Protein AF-A0A3B8L090-F1 (afdb_monomer)

Sequence (176 aa):
MSMKEEKRWDLAVVGGDGPGNDLAHEAAARGARVVLVMPGVGNGDPVGNEQVRVLTGMPRLVGAGELEIVSASESYAVSAETVVIGTGSRPWVPSSFSVDHDRVLDADSFERAAGTNRVAVVGAGRDGLRAATLLATTGVEVTLFDRRHRLLEECDSEM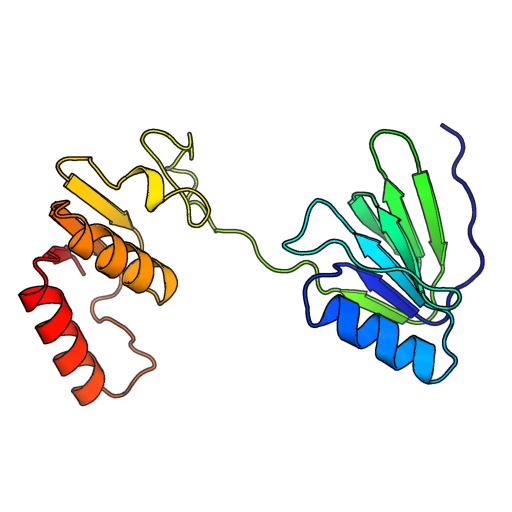VDLVVEDIGRSGIRMRL

Structure (mmCIF, N/CA/C/O backbone):
data_AF-A0A3B8L090-F1
#
_entry.id   AF-A0A3B8L090-F1
#
loop_
_atom_site.group_PDB
_atom_site.id
_atom_site.type_symbol
_atom_site.label_atom_id
_atom_site.label_alt_id
_atom_site.label_comp_id
_atom_site.label_asym_id
_atom_site.label_entity_id
_atom_site.label_seq_id
_atom_site.pdbx_PDB_ins_code
_atom_site.Cartn_x
_atom_site.Cartn_y
_atom_site.Cartn_z
_atom_site.occupancy
_atom_site.B_iso_or_equiv
_atom_site.auth_seq_id
_atom_site.auth_comp_id
_atom_site.auth_asym_id
_atom_site.auth_atom_id
_atom_site.pdbx_PDB_model_num
ATOM 1 N N . MET A 1 1 ? 20.685 20.269 -14.919 1.00 54.81 1 MET A N 1
ATOM 2 C CA . MET A 1 1 ? 21.291 18.919 -14.859 1.00 54.81 1 MET A CA 1
ATOM 3 C C . MET A 1 1 ? 21.152 18.291 -16.234 1.00 54.81 1 MET A C 1
ATOM 5 O O . MET A 1 1 ? 20.099 18.456 -16.831 1.00 54.81 1 MET A O 1
ATOM 9 N N . SER A 1 2 ? 22.207 17.672 -16.768 1.00 59.31 2 SER A N 1
ATOM 10 C CA . SER A 1 2 ? 22.158 17.001 -18.077 1.00 59.31 2 SER A CA 1
ATOM 11 C C . SER A 1 2 ? 21.447 15.654 -17.930 1.00 59.31 2 SER A C 1
ATOM 13 O O . SER A 1 2 ? 21.829 14.883 -17.051 1.00 59.31 2 SER A O 1
ATOM 15 N N . MET A 1 3 ? 20.438 15.375 -18.759 1.00 67.62 3 MET A N 1
ATOM 16 C CA . MET A 1 3 ? 19.802 14.051 -18.831 1.00 67.62 3 MET A CA 1
ATOM 17 C C . MET A 1 3 ? 20.813 13.027 -19.346 1.00 67.62 3 MET A C 1
ATOM 19 O O . MET A 1 3 ? 21.509 13.285 -20.330 1.00 67.62 3 MET A O 1
ATOM 23 N N . LYS A 1 4 ? 20.904 11.878 -18.674 1.00 74.19 4 LYS A N 1
ATOM 24 C CA . LYS A 1 4 ? 21.640 10.720 -19.190 1.00 74.19 4 LYS A CA 1
ATOM 25 C C . LYS A 1 4 ? 20.686 9.923 -20.082 1.00 74.19 4 LYS A C 1
ATOM 27 O O . LYS A 1 4 ? 19.652 9.460 -19.603 1.00 74.19 4 LYS A O 1
ATOM 32 N N . GLU A 1 5 ? 21.015 9.789 -21.364 1.00 67.81 5 GLU A N 1
ATOM 33 C CA . GLU A 1 5 ? 20.309 8.874 -22.267 1.00 67.81 5 GLU A CA 1
ATOM 34 C C . GLU A 1 5 ? 20.723 7.434 -21.969 1.00 67.81 5 GLU A C 1
ATOM 36 O O . GLU A 1 5 ? 21.916 7.116 -21.907 1.00 67.81 5 GLU A O 1
ATOM 41 N N . GLU A 1 6 ? 19.741 6.554 -21.791 1.00 66.88 6 GLU A N 1
ATOM 42 C CA . GLU A 1 6 ? 19.981 5.124 -21.636 1.00 66.88 6 GLU A CA 1
ATOM 43 C C . GLU A 1 6 ? 19.556 4.325 -22.864 1.00 66.88 6 GLU A C 1
ATOM 45 O O . GLU A 1 6 ? 18.717 4.738 -23.661 1.00 66.88 6 GLU A O 1
ATOM 50 N N . LYS A 1 7 ? 20.189 3.156 -23.025 1.00 72.94 7 LYS A N 1
ATOM 51 C CA . LYS A 1 7 ? 19.911 2.205 -24.108 1.00 72.94 7 LYS A CA 1
ATOM 52 C C . LYS A 1 7 ? 18.409 1.909 -24.179 1.00 72.94 7 LYS A C 1
ATOM 54 O O . LYS A 1 7 ? 17.766 1.794 -23.148 1.00 72.94 7 LYS A O 1
ATOM 59 N N . ARG A 1 8 ? 17.885 1.675 -25.385 1.00 87.31 8 ARG A N 1
ATOM 60 C CA . ARG A 1 8 ? 16.531 1.132 -25.580 1.00 87.31 8 ARG A CA 1
ATOM 61 C C . ARG A 1 8 ? 16.400 -0.199 -24.837 1.00 87.31 8 ARG A C 1
ATOM 63 O O . ARG A 1 8 ? 17.215 -1.088 -25.094 1.00 87.31 8 ARG A O 1
ATOM 70 N N . TRP A 1 9 ? 15.417 -0.320 -23.954 1.00 94.12 9 TRP A N 1
ATOM 71 C CA . TRP A 1 9 ? 15.111 -1.501 -23.145 1.00 94.12 9 TRP A CA 1
ATOM 72 C C . TRP A 1 9 ? 14.006 -2.335 -23.786 1.00 94.12 9 TRP A C 1
ATOM 74 O O . TRP A 1 9 ? 13.174 -1.815 -24.528 1.00 94.12 9 TRP A O 1
ATOM 84 N N . ASP A 1 10 ? 13.979 -3.626 -23.478 1.00 95.56 10 ASP A N 1
ATOM 85 C CA . ASP A 1 10 ? 12.901 -4.498 -23.952 1.00 95.56 10 ASP A CA 1
ATOM 86 C C . ASP A 1 10 ? 11.686 -4.357 -23.012 1.00 95.56 10 ASP A C 1
ATOM 88 O O . ASP A 1 10 ? 10.538 -4.308 -23.454 1.00 95.56 10 ASP A O 1
ATOM 92 N N . LEU A 1 11 ? 11.945 -4.177 -21.709 1.00 96.19 11 LEU A N 1
ATOM 93 C CA . LEU A 1 11 ? 10.928 -3.967 -20.680 1.00 96.19 11 LEU A CA 1
ATOM 94 C C . LEU A 1 11 ? 11.371 -2.911 -19.658 1.00 96.19 11 LEU A C 1
ATOM 96 O O . LEU A 1 11 ? 12.459 -3.005 -19.088 1.00 96.19 11 LEU A O 1
ATOM 100 N N . ALA A 1 12 ? 10.488 -1.956 -19.373 1.00 95.81 12 ALA A N 1
ATOM 101 C CA . ALA A 1 12 ? 10.567 -1.106 -18.192 1.00 95.81 12 ALA A CA 1
ATOM 102 C C . ALA A 1 12 ? 9.477 -1.501 -17.190 1.00 95.81 12 ALA A C 1
ATOM 104 O O . ALA A 1 12 ? 8.294 -1.523 -17.532 1.00 95.81 12 ALA A O 1
ATOM 105 N N . VAL A 1 13 ? 9.861 -1.787 -15.949 1.00 95.31 13 VAL A N 1
ATOM 106 C CA . VAL A 1 13 ? 8.926 -2.053 -14.849 1.00 95.31 13 VAL A CA 1
ATOM 107 C C . VAL A 1 13 ? 8.973 -0.882 -13.880 1.00 95.31 13 VAL A C 1
ATOM 109 O O . VAL A 1 13 ? 10.041 -0.523 -13.395 1.00 95.31 13 VAL A O 1
ATOM 112 N N . VAL A 1 14 ? 7.828 -0.262 -13.610 1.00 93.81 14 VAL A N 1
ATOM 113 C CA . VAL A 1 14 ? 7.719 0.904 -12.732 1.00 93.81 14 VAL A CA 1
ATOM 114 C C . VAL A 1 14 ? 7.083 0.501 -11.407 1.00 93.81 14 VAL A C 1
ATOM 116 O O . VAL A 1 14 ? 5.890 0.221 -11.363 1.00 93.81 14 VAL A O 1
ATOM 119 N N . GLY A 1 15 ? 7.861 0.542 -10.328 1.00 90.00 15 GLY A N 1
ATOM 120 C CA . GLY A 1 15 ? 7.509 -0.012 -9.021 1.00 90.00 15 GLY A CA 1
ATOM 121 C C . GLY A 1 15 ? 8.100 -1.410 -8.849 1.00 90.00 15 GLY A C 1
ATOM 122 O O . GLY A 1 15 ? 7.816 -2.309 -9.636 1.00 90.00 15 GLY A O 1
ATOM 123 N N . GLY A 1 16 ? 8.951 -1.575 -7.837 1.00 80.56 16 GLY A N 1
ATOM 124 C CA . GLY A 1 16 ? 9.678 -2.819 -7.563 1.00 80.56 16 GLY A CA 1
ATOM 125 C C . GLY A 1 16 ? 9.239 -3.537 -6.297 1.00 80.56 16 GLY A C 1
ATOM 126 O O . GLY A 1 16 ? 9.974 -4.383 -5.803 1.00 80.56 16 GLY A O 1
ATOM 127 N N . ASP A 1 17 ? 8.055 -3.236 -5.768 1.00 77.44 17 ASP A N 1
ATOM 128 C CA . ASP A 1 17 ? 7.483 -4.063 -4.708 1.00 77.44 17 ASP A CA 1
ATOM 129 C C . ASP A 1 17 ? 7.042 -5.414 -5.293 1.00 77.44 17 ASP A C 1
ATOM 131 O O . ASP A 1 17 ? 6.438 -5.452 -6.369 1.00 77.44 17 ASP A O 1
ATOM 135 N N . GLY A 1 18 ? 7.348 -6.507 -4.581 1.00 80.69 18 GLY A N 1
ATOM 136 C CA . GLY A 1 18 ? 6.960 -7.900 -4.863 1.00 80.69 18 GLY A CA 1
ATOM 137 C C . GLY A 1 18 ? 6.739 -8.230 -6.349 1.00 80.69 18 GLY A C 1
ATOM 138 O O . GLY A 1 18 ? 7.717 -8.499 -7.048 1.00 80.69 18 GLY A O 1
ATOM 139 N N . PRO A 1 19 ? 5.491 -8.161 -6.865 1.00 86.56 19 PRO A N 1
ATOM 140 C CA . PRO A 1 19 ? 5.174 -8.505 -8.253 1.00 86.56 19 PRO A CA 1
ATOM 141 C C . PRO A 1 19 ? 6.013 -7.785 -9.317 1.00 86.56 19 PRO A C 1
ATOM 143 O O . PRO A 1 19 ? 6.311 -8.373 -10.355 1.00 86.56 19 PRO A O 1
ATOM 146 N N . GLY A 1 20 ? 6.383 -6.520 -9.091 1.00 89.94 20 GLY A N 1
ATOM 147 C CA . GLY A 1 20 ? 7.206 -5.758 -10.033 1.00 89.94 20 GLY A CA 1
ATOM 148 C C . GLY A 1 20 ? 8.641 -6.281 -10.099 1.00 89.94 20 GLY A C 1
ATOM 149 O O . GLY A 1 20 ? 9.193 -6.457 -11.185 1.00 89.94 20 GLY A O 1
ATOM 150 N N . ASN A 1 21 ? 9.218 -6.605 -8.940 1.00 88.69 21 ASN A N 1
ATOM 151 C CA . ASN A 1 21 ? 10.538 -7.222 -8.852 1.00 88.69 21 AS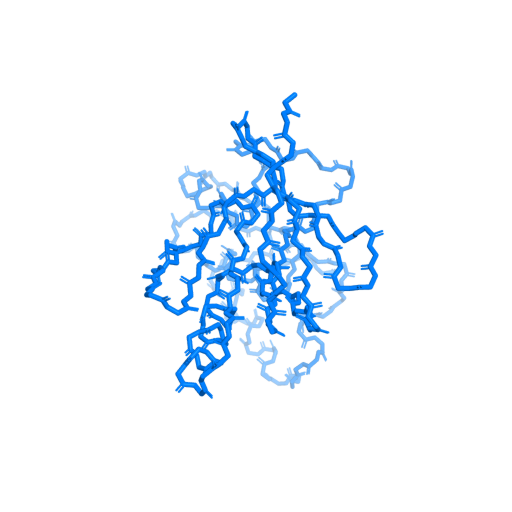N A CA 1
ATOM 152 C C . ASN A 1 21 ? 10.539 -8.623 -9.482 1.00 88.69 21 ASN A C 1
ATOM 154 O O . ASN A 1 21 ? 11.381 -8.917 -10.329 1.00 88.69 21 ASN A O 1
ATOM 158 N N . ASP A 1 22 ? 9.556 -9.458 -9.143 1.00 91.00 22 ASP A N 1
ATOM 159 C CA . ASP A 1 22 ? 9.439 -10.819 -9.678 1.00 91.00 22 ASP A CA 1
ATOM 160 C C . ASP A 1 22 ? 9.296 -10.815 -11.204 1.00 91.00 22 ASP A C 1
ATOM 162 O O . ASP A 1 22 ? 9.991 -11.555 -11.902 1.00 91.00 22 ASP A O 1
ATOM 166 N N . LEU A 1 23 ? 8.453 -9.926 -11.742 1.00 92.69 23 LEU A N 1
ATOM 167 C CA . LEU A 1 23 ? 8.303 -9.743 -13.183 1.00 92.69 23 LEU A CA 1
ATOM 168 C C . LEU A 1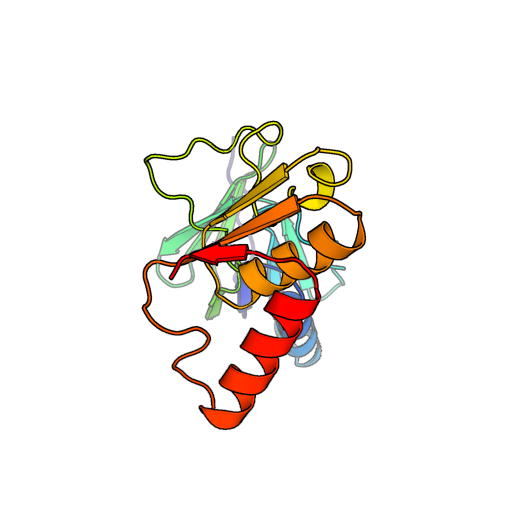 23 ? 9.621 -9.327 -13.844 1.00 92.69 23 LEU A C 1
ATOM 170 O O . LEU A 1 23 ? 9.965 -9.856 -14.902 1.00 92.69 23 LEU A O 1
ATOM 174 N N . ALA A 1 24 ? 10.344 -8.378 -13.244 1.00 93.31 24 ALA A N 1
ATOM 175 C CA . ALA A 1 24 ? 11.603 -7.895 -13.792 1.00 93.31 24 ALA A CA 1
ATOM 176 C C . ALA A 1 24 ? 12.642 -9.022 -13.882 1.00 93.31 24 ALA A C 1
ATOM 178 O O . ALA A 1 24 ? 13.278 -9.196 -14.923 1.00 93.31 24 ALA A O 1
ATOM 179 N N . HIS A 1 25 ? 12.771 -9.829 -12.826 1.00 92.75 25 HIS A N 1
ATOM 180 C CA . HIS A 1 25 ? 13.707 -10.950 -12.795 1.00 92.75 25 HIS A CA 1
ATOM 181 C C . HIS A 1 25 ? 13.288 -12.113 -13.696 1.00 92.75 25 HIS A C 1
ATOM 183 O O . HIS A 1 25 ? 14.145 -12.684 -14.368 1.00 92.75 25 HIS A O 1
ATOM 189 N N . GLU A 1 26 ? 11.998 -12.437 -13.777 1.00 94.38 26 GLU A N 1
ATOM 190 C CA . GLU A 1 26 ? 11.498 -13.481 -14.679 1.00 94.38 26 GLU A CA 1
ATOM 191 C C . GLU A 1 26 ? 11.694 -13.087 -16.151 1.00 94.38 26 GLU A C 1
ATOM 193 O O . GLU A 1 26 ? 12.140 -13.895 -16.968 1.00 94.38 26 GLU A O 1
ATOM 198 N N . ALA A 1 27 ? 11.416 -11.830 -16.508 1.00 95.06 27 ALA A N 1
ATOM 199 C CA . ALA A 1 27 ? 11.661 -11.327 -17.857 1.00 95.06 27 ALA A CA 1
ATOM 200 C C . ALA A 1 27 ? 13.159 -11.354 -18.204 1.00 95.06 27 ALA A C 1
ATOM 202 O O . ALA A 1 27 ? 13.537 -11.799 -19.291 1.00 95.06 27 ALA A O 1
ATOM 203 N N . ALA A 1 28 ? 14.018 -10.948 -17.266 1.00 94.31 28 ALA A N 1
ATOM 204 C CA . ALA A 1 28 ? 15.466 -11.002 -17.430 1.00 94.31 28 ALA A CA 1
ATOM 205 C C . ALA A 1 28 ? 15.997 -12.439 -17.575 1.00 94.31 28 ALA A C 1
ATOM 207 O O . ALA A 1 28 ? 16.823 -12.702 -18.452 1.00 94.31 28 ALA A O 1
ATOM 208 N N . ALA A 1 29 ? 15.475 -13.392 -16.796 1.00 94.00 29 ALA A N 1
ATOM 209 C CA . ALA A 1 29 ? 15.818 -14.812 -16.907 1.00 94.00 29 ALA A CA 1
ATOM 210 C C . ALA A 1 29 ? 15.455 -15.402 -18.282 1.00 94.00 29 ALA A C 1
ATOM 212 O O . ALA A 1 29 ? 16.118 -16.318 -18.767 1.00 94.00 29 ALA A O 1
ATOM 213 N N . ARG A 1 30 ? 14.442 -14.837 -18.950 1.00 95.19 30 ARG A N 1
ATOM 214 C CA . ARG A 1 30 ? 14.050 -15.171 -20.330 1.00 95.19 30 ARG A CA 1
ATOM 215 C C . ARG A 1 30 ? 14.832 -14.400 -21.402 1.00 95.19 30 ARG A C 1
ATOM 217 O O . ARG A 1 30 ? 14.538 -14.545 -22.586 1.00 95.19 30 ARG A O 1
ATOM 224 N N . GLY A 1 31 ? 15.831 -13.609 -21.008 1.00 93.88 31 GLY A N 1
ATOM 225 C CA . GLY A 1 31 ? 16.745 -12.904 -21.907 1.00 93.88 31 GLY A CA 1
ATOM 226 C C . GLY A 1 31 ? 16.352 -11.466 -22.250 1.00 93.88 31 GLY A C 1
ATOM 227 O O . GLY A 1 31 ? 17.030 -10.855 -23.075 1.00 93.88 31 GLY A O 1
ATOM 228 N N . ALA A 1 32 ? 15.302 -10.908 -21.639 1.00 94.62 32 ALA A N 1
ATOM 229 C CA . ALA A 1 32 ? 14.950 -9.504 -21.837 1.00 94.62 32 ALA A CA 1
ATOM 230 C C . ALA A 1 32 ? 15.944 -8.579 -21.121 1.00 94.62 32 ALA A C 1
ATOM 232 O O . ALA A 1 32 ? 16.402 -8.864 -20.013 1.00 94.62 32 ALA A O 1
ATOM 233 N N . ARG A 1 33 ? 16.243 -7.426 -21.719 1.00 93.50 33 ARG A N 1
ATOM 234 C CA . ARG A 1 33 ? 16.937 -6.333 -21.032 1.00 93.50 33 ARG A CA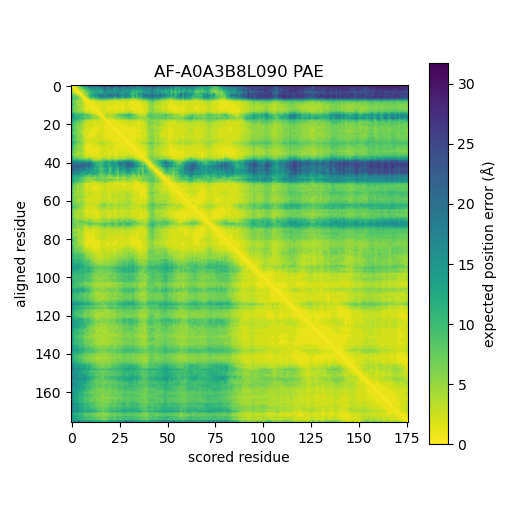 1
ATOM 235 C C . ARG A 1 33 ? 15.906 -5.528 -20.267 1.00 93.50 33 ARG A C 1
ATOM 237 O O . ARG A 1 33 ? 15.041 -4.890 -20.878 1.00 93.50 33 ARG A O 1
ATOM 244 N N . VAL A 1 34 ? 16.026 -5.541 -18.945 1.00 95.50 34 VAL A N 1
ATOM 245 C CA . VAL A 1 34 ? 15.025 -4.956 -18.058 1.00 95.50 34 VAL A CA 1
ATOM 246 C C . VAL A 1 34 ? 15.597 -3.770 -17.300 1.00 95.50 34 VAL A C 1
ATOM 248 O O . VAL A 1 34 ? 16.672 -3.854 -16.702 1.00 95.50 34 VAL A O 1
ATOM 251 N N . VAL A 1 35 ? 14.832 -2.682 -17.287 1.00 94.69 35 VAL A N 1
ATOM 252 C CA . VAL A 1 35 ? 15.019 -1.586 -16.339 1.00 94.69 35 VAL A CA 1
ATOM 253 C C . VAL A 1 35 ? 13.894 -1.607 -15.313 1.00 94.69 35 VAL A C 1
ATOM 255 O O . VAL A 1 35 ? 12.714 -1.562 -15.657 1.00 94.69 35 VAL A O 1
ATOM 258 N N . LEU A 1 36 ? 14.264 -1.703 -14.041 1.00 93.75 36 LEU A N 1
ATOM 259 C CA . LEU A 1 36 ? 13.356 -1.632 -12.906 1.00 93.75 36 LEU A CA 1
ATOM 260 C C . LEU A 1 36 ? 13.466 -0.240 -12.283 1.00 93.75 36 LEU A C 1
ATOM 262 O O . LEU A 1 36 ? 14.535 0.171 -11.836 1.00 93.75 36 LEU A O 1
ATOM 266 N N . VAL A 1 37 ? 12.364 0.500 -12.276 1.00 92.69 37 VAL A N 1
ATOM 267 C CA . VAL A 1 37 ? 12.306 1.884 -11.808 1.00 92.69 37 VAL A CA 1
ATOM 268 C C . VAL A 1 37 ? 11.644 1.946 -10.441 1.00 92.69 37 VAL A C 1
ATOM 270 O O . VAL A 1 37 ? 10.507 1.505 -10.280 1.00 92.69 37 VAL A O 1
ATOM 273 N N . MET A 1 38 ? 12.330 2.553 -9.479 1.00 88.75 38 MET A N 1
ATOM 274 C CA . MET A 1 38 ? 11.890 2.736 -8.099 1.00 88.75 38 MET A CA 1
ATOM 275 C C . MET A 1 38 ? 11.504 4.196 -7.842 1.00 88.75 38 MET A C 1
ATOM 277 O O . MET A 1 38 ? 12.393 5.036 -7.690 1.00 88.75 38 MET A O 1
ATOM 281 N N . PRO A 1 39 ? 10.199 4.521 -7.745 1.00 84.06 39 PRO A N 1
ATOM 282 C CA . PRO A 1 39 ? 9.726 5.881 -7.470 1.00 84.06 39 PRO A CA 1
ATOM 283 C C . PRO A 1 39 ? 10.129 6.423 -6.090 1.00 84.06 39 PRO A C 1
ATOM 285 O O . PRO A 1 39 ? 10.082 7.629 -5.867 1.00 84.06 39 PRO A O 1
ATOM 288 N N . GLY A 1 40 ? 10.511 5.550 -5.156 1.00 74.81 40 GLY A N 1
ATOM 289 C CA . GLY A 1 40 ? 10.834 5.890 -3.773 1.00 74.81 40 GLY A CA 1
ATOM 290 C C . GLY A 1 40 ? 11.237 4.653 -2.971 1.00 74.81 40 GLY A C 1
ATOM 291 O O . GLY A 1 40 ? 11.556 3.615 -3.551 1.00 74.81 40 GLY A O 1
ATOM 292 N N . VAL A 1 41 ? 11.222 4.774 -1.642 1.00 58.47 41 VAL A N 1
ATOM 293 C CA . VAL A 1 41 ? 11.514 3.667 -0.720 1.00 58.47 41 VAL A CA 1
ATOM 294 C C . VAL A 1 41 ? 10.283 2.753 -0.661 1.00 58.47 41 VAL A C 1
ATOM 296 O O . VAL A 1 41 ? 9.239 3.172 -0.167 1.00 58.47 41 VAL A O 1
ATOM 299 N N . GLY A 1 42 ? 10.383 1.557 -1.243 1.00 57.28 42 GLY A N 1
ATOM 300 C CA . GLY A 1 42 ? 9.387 0.488 -1.105 1.00 57.28 42 GLY A CA 1
ATOM 301 C C . GLY A 1 42 ? 9.666 -0.381 0.125 1.00 57.28 42 GLY A C 1
ATOM 302 O O . GLY A 1 42 ? 10.617 -0.134 0.865 1.00 57.28 42 GLY A O 1
ATOM 303 N N . ASN A 1 43 ? 8.876 -1.439 0.325 1.00 52.47 43 ASN A N 1
ATOM 304 C CA . ASN A 1 43 ? 9.069 -2.385 1.442 1.00 52.47 43 ASN A CA 1
ATOM 305 C C . ASN A 1 43 ? 10.216 -3.393 1.206 1.00 52.47 43 ASN A C 1
ATOM 307 O O . ASN A 1 43 ? 10.388 -4.337 1.978 1.00 52.47 43 ASN A O 1
ATOM 311 N N . GLY A 1 44 ? 11.011 -3.198 0.153 1.00 56.62 44 GLY A N 1
ATOM 312 C CA . GLY A 1 44 ? 12.217 -3.964 -0.134 1.00 56.62 44 GLY A CA 1
ATOM 313 C C . GLY A 1 44 ? 13.173 -3.182 -1.030 1.00 56.62 44 GLY A C 1
ATOM 314 O O . GLY A 1 44 ? 12.742 -2.410 -1.887 1.00 56.62 44 GLY A O 1
ATOM 315 N N . ASP A 1 45 ? 14.473 -3.399 -0.836 1.00 60.22 45 ASP A N 1
ATOM 316 C CA . ASP A 1 45 ? 15.499 -2.936 -1.767 1.00 60.22 45 ASP A CA 1
ATOM 317 C C . ASP A 1 45 ? 15.533 -3.914 -2.951 1.00 60.22 45 ASP A C 1
ATOM 319 O O . ASP A 1 45 ? 15.907 -5.078 -2.763 1.00 60.22 45 ASP A O 1
ATOM 323 N N . PRO A 1 46 ? 15.126 -3.514 -4.168 1.00 64.75 46 PRO A N 1
ATOM 324 C CA . PRO A 1 46 ? 15.230 -4.399 -5.317 1.00 64.75 46 PRO A CA 1
ATOM 325 C C . PRO A 1 46 ? 16.699 -4.714 -5.586 1.00 64.75 46 PRO A C 1
ATOM 327 O O . PRO A 1 46 ? 17.562 -3.831 -5.634 1.00 64.75 46 PRO A O 1
ATOM 330 N N . VAL A 1 47 ? 16.985 -5.994 -5.788 1.00 67.56 47 VAL A N 1
ATOM 331 C CA . VAL A 1 47 ? 18.342 -6.464 -6.043 1.00 67.56 47 VAL A CA 1
ATOM 332 C C . VAL A 1 47 ? 18.563 -6.475 -7.546 1.00 67.56 47 VAL A C 1
ATOM 334 O O . VAL A 1 47 ? 18.111 -7.372 -8.248 1.00 67.56 47 VAL A O 1
ATOM 337 N N . GLY A 1 48 ? 19.283 -5.478 -8.056 1.00 73.56 48 GLY A N 1
ATOM 338 C CA . GLY A 1 48 ? 19.760 -5.519 -9.435 1.00 73.56 48 GLY A CA 1
ATOM 339 C C . GLY A 1 48 ? 20.701 -6.704 -9.678 1.00 73.56 48 GLY A C 1
ATOM 340 O O . GLY A 1 48 ? 21.341 -7.224 -8.763 1.00 73.56 48 GLY A O 1
ATOM 341 N N . ASN A 1 49 ? 20.823 -7.110 -10.935 1.00 78.56 49 ASN A N 1
ATOM 342 C CA . ASN A 1 49 ? 21.857 -8.040 -11.384 1.00 78.56 49 ASN A CA 1
ATOM 343 C C . ASN A 1 49 ? 22.376 -7.593 -12.762 1.00 78.56 49 ASN A C 1
ATOM 345 O O . ASN A 1 49 ? 22.053 -6.501 -13.224 1.00 78.56 49 ASN A O 1
ATOM 349 N N . GLU A 1 50 ? 23.187 -8.408 -13.436 1.00 77.44 50 GLU A N 1
ATOM 350 C CA . GLU A 1 50 ? 23.737 -8.040 -14.751 1.00 77.44 50 GLU A CA 1
ATOM 351 C C . GLU A 1 50 ? 22.661 -7.798 -15.832 1.00 77.44 50 GLU A C 1
ATOM 353 O O . GLU A 1 50 ? 22.928 -7.121 -16.825 1.00 77.44 50 GLU A O 1
ATOM 358 N N . GLN A 1 51 ? 21.446 -8.325 -15.646 1.00 83.38 51 GLN A N 1
ATOM 359 C CA . GLN A 1 51 ? 20.345 -8.285 -16.614 1.00 83.38 51 GLN A CA 1
ATOM 360 C C . GLN A 1 51 ? 19.192 -7.351 -16.194 1.00 83.38 51 GLN A C 1
ATOM 362 O O . GLN A 1 51 ? 18.437 -6.889 -17.052 1.00 83.38 51 GLN A O 1
ATOM 367 N N . VAL A 1 52 ? 19.076 -7.052 -14.895 1.00 91.69 52 VAL A N 1
ATOM 368 C CA . VAL A 1 52 ? 18.092 -6.130 -14.312 1.00 91.69 52 VAL A CA 1
ATOM 369 C C . VAL A 1 52 ? 18.812 -4.901 -13.782 1.00 91.69 52 VAL A C 1
ATOM 371 O O . VAL A 1 52 ? 19.463 -4.940 -12.734 1.00 91.69 52 VAL A O 1
ATOM 374 N N . ARG A 1 53 ? 18.656 -3.781 -14.488 1.00 92.19 53 ARG A N 1
ATOM 375 C CA . ARG A 1 53 ? 19.168 -2.495 -14.024 1.00 92.19 53 ARG A CA 1
ATOM 376 C C . ARG A 1 53 ? 18.128 -1.793 -13.166 1.00 92.19 53 ARG A C 1
ATOM 378 O O . ARG A 1 53 ? 17.034 -1.515 -13.641 1.00 92.19 53 ARG A O 1
ATOM 385 N N . VAL A 1 54 ? 18.498 -1.437 -11.942 1.00 91.19 54 VAL A N 1
ATOM 386 C CA . VAL A 1 54 ? 17.643 -0.652 -11.047 1.00 91.19 54 VAL A CA 1
ATOM 387 C C . VAL A 1 54 ? 17.960 0.836 -11.194 1.00 91.19 54 VAL A C 1
ATOM 389 O O . VAL A 1 54 ? 19.123 1.233 -11.116 1.00 91.19 54 VAL A O 1
ATOM 392 N N . LEU A 1 55 ? 16.928 1.655 -11.398 1.00 90.88 55 LEU A N 1
ATOM 393 C CA . LEU A 1 55 ? 16.999 3.114 -11.358 1.00 90.88 55 LEU A CA 1
ATOM 394 C C . LEU A 1 55 ? 16.093 3.640 -10.250 1.00 90.88 55 LEU A C 1
ATOM 396 O O . LEU A 1 55 ? 14.933 3.248 -10.163 1.00 90.88 55 LEU A O 1
ATOM 400 N N . THR A 1 56 ? 16.594 4.578 -9.452 1.00 89.12 56 THR A N 1
ATOM 401 C CA . THR A 1 56 ? 15.812 5.219 -8.389 1.00 89.12 56 THR A CA 1
ATOM 402 C C . THR A 1 56 ? 15.470 6.648 -8.781 1.00 89.12 56 THR A C 1
ATOM 404 O O . THR A 1 56 ? 16.346 7.426 -9.157 1.00 89.12 56 THR A O 1
ATOM 407 N N . GLY A 1 57 ? 14.197 7.005 -8.669 1.00 90.31 57 GLY A N 1
ATOM 408 C CA . GLY A 1 57 ? 13.678 8.331 -8.973 1.00 90.31 57 GLY A CA 1
ATOM 409 C C . GLY A 1 57 ? 12.213 8.282 -9.386 1.00 90.31 57 GLY A C 1
ATOM 410 O O . GLY A 1 57 ? 11.701 7.245 -9.802 1.00 90.31 57 GLY A O 1
ATOM 411 N N . MET A 1 58 ? 11.540 9.424 -9.293 1.00 92.81 58 MET A N 1
ATOM 412 C CA . MET A 1 58 ? 10.146 9.568 -9.685 1.00 92.81 58 MET A CA 1
ATOM 413 C C . MET A 1 58 ? 10.000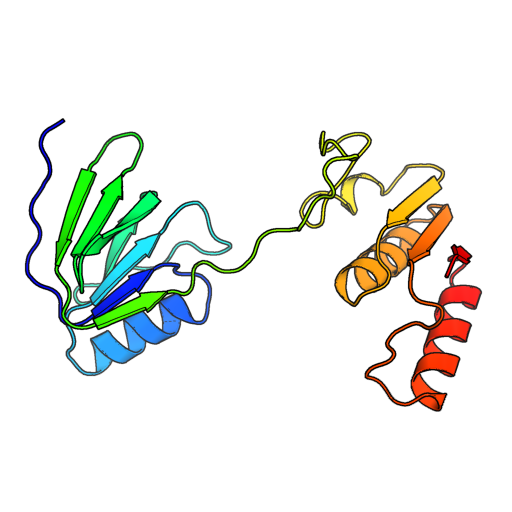 9.436 -11.207 1.00 92.81 58 MET A C 1
ATOM 415 O O . MET A 1 58 ? 10.547 10.268 -11.937 1.00 92.81 58 MET A O 1
ATOM 419 N N . PRO A 1 59 ? 9.261 8.427 -11.696 1.00 93.69 59 PRO A N 1
ATOM 420 C CA . PRO A 1 59 ? 9.026 8.220 -13.113 1.00 93.69 59 PRO A CA 1
ATOM 421 C C . PRO A 1 59 ? 7.879 9.096 -13.615 1.00 93.69 59 PRO A C 1
ATOM 423 O O . PRO A 1 59 ? 6.874 9.305 -12.931 1.00 93.69 59 PRO A O 1
ATOM 426 N N . ARG A 1 60 ? 7.989 9.531 -14.864 1.00 95.19 60 ARG A N 1
ATOM 427 C CA . ARG A 1 60 ? 6.932 10.196 -15.615 1.00 95.19 60 ARG A CA 1
ATOM 428 C C . ARG A 1 60 ? 6.881 9.615 -17.018 1.00 95.19 60 ARG A C 1
ATOM 430 O O . ARG A 1 60 ? 7.873 9.652 -17.735 1.00 95.19 60 ARG A O 1
ATOM 437 N N . LEU A 1 61 ? 5.719 9.105 -17.412 1.00 95.00 61 LEU A N 1
ATOM 438 C CA . LEU A 1 61 ? 5.481 8.687 -18.789 1.00 95.00 61 LEU A CA 1
ATOM 439 C C . LEU A 1 61 ? 5.311 9.937 -19.657 1.00 95.00 61 LEU A C 1
ATOM 441 O O . LEU A 1 61 ? 4.379 10.715 -19.448 1.00 95.00 61 LEU A O 1
ATOM 445 N N . VAL A 1 62 ? 6.234 10.143 -20.592 1.00 95.88 62 VAL A N 1
ATOM 446 C CA . VAL A 1 62 ? 6.261 11.316 -21.484 1.00 95.88 62 VAL A CA 1
ATOM 447 C C . VAL A 1 62 ? 5.901 10.982 -22.926 1.00 95.88 62 VAL A C 1
ATOM 449 O O . VAL A 1 62 ? 5.634 11.878 -23.723 1.00 95.88 62 VAL A O 1
ATOM 452 N N . GLY A 1 63 ? 5.833 9.694 -23.251 1.00 93.56 63 GLY A N 1
ATOM 453 C CA . GLY A 1 63 ? 5.426 9.182 -24.550 1.00 93.56 63 GLY A CA 1
ATOM 454 C C . GLY A 1 63 ? 5.183 7.678 -24.495 1.00 93.56 63 GLY A C 1
ATOM 455 O O . GLY A 1 63 ? 5.302 7.050 -23.442 1.00 93.56 63 GLY A O 1
ATOM 456 N N . ALA A 1 64 ? 4.836 7.082 -25.634 1.00 93.38 64 ALA A N 1
ATOM 457 C CA . ALA A 1 64 ? 4.690 5.634 -25.734 1.00 93.38 64 ALA A CA 1
ATOM 458 C C . ALA A 1 64 ? 6.059 4.963 -25.549 1.00 93.38 64 ALA A C 1
ATOM 460 O O . ALA A 1 64 ? 6.938 5.139 -26.385 1.00 93.38 64 ALA A O 1
ATOM 461 N N . GLY A 1 65 ? 6.237 4.231 -24.448 1.00 93.56 65 GLY A N 1
ATOM 462 C CA . GLY A 1 65 ? 7.516 3.597 -24.119 1.00 93.56 65 GLY A CA 1
ATOM 463 C C . GLY A 1 65 ? 8.577 4.542 -23.546 1.00 93.56 65 GLY A C 1
ATOM 464 O O . GLY A 1 65 ? 9.649 4.077 -23.181 1.00 93.56 65 GLY A O 1
ATOM 465 N N . GLU A 1 66 ? 8.290 5.842 -23.428 1.00 95.44 66 GLU A N 1
ATOM 466 C CA . GLU A 1 66 ? 9.267 6.859 -23.024 1.00 95.44 66 GLU A CA 1
ATOM 467 C C . GLU A 1 66 ? 8.999 7.347 -21.596 1.00 95.44 66 GLU A C 1
ATOM 469 O O . GLU A 1 66 ? 7.924 7.878 -21.286 1.00 95.44 66 GLU A O 1
ATOM 474 N N . LEU A 1 67 ? 9.996 7.186 -20.730 1.00 95.12 67 LEU A N 1
ATOM 475 C CA . LEU A 1 67 ? 9.972 7.536 -19.316 1.00 95.12 67 LEU A CA 1
ATOM 476 C C . LEU A 1 67 ? 11.067 8.563 -19.000 1.00 95.12 67 LEU A C 1
ATOM 478 O O . LEU A 1 67 ? 12.236 8.375 -19.331 1.00 95.12 67 LEU A O 1
ATOM 482 N N . GLU A 1 68 ? 10.697 9.613 -18.276 1.00 95.25 68 GLU A N 1
ATOM 483 C CA . GLU A 1 68 ? 11.637 10.467 -17.549 1.00 95.25 68 GLU A CA 1
ATOM 484 C C . GLU A 1 68 ? 11.689 10.007 -16.095 1.00 95.25 68 GLU A C 1
ATOM 486 O O . GLU A 1 68 ? 10.648 9.874 -15.456 1.00 95.25 68 GLU A O 1
ATOM 491 N N . ILE A 1 69 ? 12.882 9.778 -15.553 1.00 93.62 69 ILE A N 1
ATOM 492 C CA . ILE A 1 69 ? 13.066 9.354 -14.161 1.00 93.62 69 ILE A CA 1
ATOM 493 C C . ILE A 1 69 ? 13.893 10.416 -13.459 1.00 93.62 69 ILE A C 1
ATOM 495 O O . ILE A 1 69 ? 15.043 10.639 -13.829 1.00 93.62 69 ILE A O 1
ATOM 499 N N . VAL A 1 70 ? 13.314 11.068 -12.452 1.00 92.25 70 VAL A N 1
ATOM 500 C CA . VAL A 1 70 ? 13.941 12.198 -11.759 1.00 92.25 70 VAL A CA 1
ATOM 501 C C . VAL A 1 70 ? 14.139 11.872 -10.285 1.00 92.25 70 VAL A C 1
ATOM 503 O O . VAL A 1 70 ? 13.180 11.626 -9.556 1.00 92.25 70 VAL A O 1
ATOM 506 N N . SER A 1 71 ? 15.385 11.905 -9.825 1.00 88.44 71 SER A N 1
ATOM 507 C CA . SER A 1 71 ? 15.744 11.852 -8.407 1.00 88.44 71 SER A CA 1
ATOM 508 C C . SER A 1 71 ? 16.325 13.193 -7.948 1.00 88.44 71 SER A C 1
ATOM 510 O O . SER A 1 71 ? 16.440 14.141 -8.727 1.00 88.44 71 SER A O 1
ATOM 512 N N . ALA A 1 72 ? 16.699 13.297 -6.670 1.00 85.50 72 ALA A N 1
ATOM 513 C CA . ALA A 1 72 ? 17.332 14.507 -6.143 1.00 85.50 72 ALA A CA 1
ATOM 514 C C . ALA A 1 72 ? 18.693 14.812 -6.805 1.00 85.50 72 ALA A C 1
ATOM 516 O O . ALA A 1 72 ? 19.102 15.970 -6.867 1.00 85.50 72 ALA A O 1
ATOM 517 N N . SER A 1 73 ? 19.395 13.784 -7.292 1.00 84.81 73 SER A N 1
ATOM 518 C CA . SER A 1 73 ? 20.765 13.885 -7.808 1.00 84.81 73 SER A CA 1
ATOM 519 C C . SER A 1 73 ? 20.900 13.553 -9.291 1.00 84.81 73 SER A C 1
ATOM 521 O O . SER A 1 73 ? 21.883 13.956 -9.913 1.00 84.81 73 SER A O 1
ATOM 523 N N . GLU A 1 74 ? 19.948 12.829 -9.879 1.00 87.25 74 GLU A N 1
ATOM 524 C CA . GLU A 1 74 ? 20.066 12.290 -11.233 1.00 87.25 74 GLU A CA 1
ATOM 525 C C . GLU A 1 74 ? 18.760 12.413 -12.021 1.00 87.25 74 GLU A C 1
ATOM 527 O O . GLU A 1 74 ? 17.667 12.494 -11.465 1.00 87.25 74 GLU A O 1
ATOM 532 N N . SER A 1 75 ? 18.894 12.450 -13.346 1.00 91.06 75 SER A N 1
ATOM 533 C CA . SER A 1 75 ? 17.774 12.397 -14.278 1.00 91.06 75 SER A CA 1
ATOM 534 C C . SER A 1 75 ? 18.125 11.477 -15.443 1.00 91.06 75 SER A C 1
ATOM 536 O O . SER A 1 75 ? 19.210 11.600 -16.029 1.00 91.06 75 SER A O 1
ATOM 538 N N . TYR A 1 76 ? 17.212 10.563 -15.758 1.00 92.19 76 TYR A N 1
ATOM 539 C CA . TYR A 1 76 ? 17.367 9.562 -16.807 1.00 92.19 76 TYR A CA 1
ATOM 540 C C . TYR A 1 76 ? 16.241 9.680 -17.826 1.00 92.19 76 TYR A C 1
ATOM 542 O O . TYR A 1 76 ? 15.077 9.853 -17.458 1.00 92.19 76 TYR A O 1
ATOM 550 N N . ALA A 1 77 ? 16.604 9.534 -19.097 1.00 94.38 77 ALA A N 1
ATOM 551 C CA . ALA A 1 77 ? 15.664 9.287 -20.180 1.00 94.38 77 ALA A CA 1
ATOM 552 C C . ALA A 1 77 ? 15.718 7.798 -20.535 1.00 94.38 77 ALA A C 1
ATOM 554 O O . ALA A 1 77 ? 16.786 7.273 -20.864 1.00 94.38 77 ALA A O 1
ATOM 555 N N . VAL A 1 78 ? 14.576 7.123 -20.437 1.00 94.19 78 VAL A N 1
ATOM 556 C CA . VAL A 1 78 ? 14.437 5.682 -20.656 1.00 94.19 78 VAL A CA 1
ATOM 557 C C . VAL A 1 78 ? 13.427 5.438 -21.767 1.00 94.19 78 VAL A C 1
ATOM 559 O O . VAL A 1 78 ? 12.272 5.829 -21.643 1.00 94.19 78 VAL A O 1
ATOM 562 N N . SER A 1 79 ? 13.860 4.724 -22.803 1.00 95.88 79 SER A N 1
ATOM 563 C CA . SER A 1 79 ? 13.000 4.214 -23.872 1.00 95.88 79 SER A CA 1
ATOM 564 C C . SER A 1 79 ? 12.861 2.701 -23.728 1.00 95.88 79 SER A C 1
ATOM 566 O O . SER A 1 79 ? 13.873 2.005 -23.594 1.00 95.88 79 SER A O 1
ATOM 568 N N . ALA A 1 80 ? 11.637 2.178 -23.746 1.00 96.31 80 ALA A N 1
ATOM 569 C CA . ALA A 1 80 ? 11.342 0.754 -23.632 1.00 96.31 80 ALA A CA 1
ATOM 570 C C . ALA A 1 80 ? 10.239 0.315 -24.600 1.00 96.31 80 ALA A C 1
ATOM 572 O O . ALA A 1 80 ? 9.295 1.059 -24.860 1.00 96.31 80 ALA A O 1
ATOM 573 N N . GLU A 1 81 ? 10.321 -0.918 -25.106 1.00 96.31 81 GLU A N 1
ATOM 574 C CA . GLU A 1 81 ? 9.275 -1.461 -25.987 1.00 96.31 81 GLU A CA 1
ATOM 575 C C . GLU A 1 81 ? 7.964 -1.710 -25.242 1.00 96.31 81 GLU A C 1
ATOM 577 O O . GLU A 1 81 ? 6.882 -1.450 -25.765 1.00 96.31 81 GLU A O 1
ATOM 582 N N . THR A 1 82 ? 8.065 -2.196 -24.005 1.00 96.00 82 THR A N 1
ATOM 583 C CA . THR A 1 82 ? 6.929 -2.402 -23.108 1.00 96.00 82 THR A CA 1
ATOM 584 C C . THR A 1 82 ? 7.186 -1.707 -21.780 1.00 96.00 82 THR A C 1
ATOM 586 O O . THR A 1 82 ? 8.278 -1.799 -21.220 1.00 96.00 82 THR A O 1
ATOM 589 N N . VAL A 1 83 ? 6.158 -1.041 -21.254 1.00 96.44 83 VAL A N 1
ATOM 590 C CA . VAL A 1 83 ? 6.172 -0.446 -19.914 1.00 96.44 83 VAL A CA 1
ATOM 591 C C . VAL A 1 83 ? 5.096 -1.118 -19.074 1.00 96.44 83 VAL A C 1
ATOM 593 O O . VAL A 1 83 ? 3.925 -1.120 -19.451 1.00 96.44 83 VAL A O 1
ATOM 596 N N . VAL A 1 84 ? 5.487 -1.660 -17.925 1.00 95.56 84 VAL A N 1
ATOM 597 C CA . VAL A 1 84 ? 4.570 -2.208 -16.923 1.00 95.56 84 VAL A CA 1
ATOM 598 C C . VAL A 1 84 ? 4.544 -1.283 -15.715 1.00 95.56 84 VAL A C 1
ATOM 600 O O . VAL A 1 84 ? 5.588 -0.923 -15.177 1.00 95.56 84 VAL A O 1
ATOM 603 N N . ILE A 1 85 ? 3.341 -0.899 -15.287 1.00 92.69 85 ILE A N 1
ATOM 604 C CA . ILE A 1 85 ? 3.124 -0.005 -14.147 1.00 92.69 85 ILE A CA 1
ATOM 605 C C . ILE A 1 85 ? 2.622 -0.827 -12.961 1.00 92.69 85 ILE A C 1
ATOM 607 O O . ILE A 1 85 ? 1.545 -1.415 -13.014 1.00 92.69 85 ILE A O 1
ATOM 611 N N . GLY A 1 86 ? 3.404 -0.829 -11.887 1.00 89.69 86 GLY A N 1
ATOM 612 C CA . GLY A 1 86 ? 3.162 -1.527 -10.628 1.00 89.69 86 GLY A CA 1
ATOM 613 C C . GLY A 1 86 ? 3.532 -0.665 -9.418 1.00 89.69 86 GLY A C 1
ATOM 614 O O . GLY A 1 86 ? 4.160 -1.146 -8.486 1.00 89.69 86 GLY A O 1
ATOM 615 N N . THR A 1 87 ? 3.153 0.617 -9.412 1.00 88.56 87 THR A N 1
ATOM 616 C CA . THR A 1 87 ? 3.531 1.602 -8.372 1.00 88.56 87 THR A CA 1
ATOM 617 C C . THR A 1 87 ? 2.817 1.439 -7.023 1.00 88.56 87 THR A C 1
ATOM 619 O O . THR A 1 87 ? 2.885 2.340 -6.188 1.00 88.56 87 THR A O 1
ATOM 622 N N . GLY A 1 88 ? 2.072 0.351 -6.829 1.00 86.50 88 GLY A N 1
ATOM 623 C CA . GLY A 1 88 ? 1.256 0.133 -5.637 1.00 86.50 88 GLY A CA 1
ATOM 624 C C . GLY A 1 88 ? 0.110 1.139 -5.473 1.00 86.50 88 GLY A C 1
ATOM 625 O O . GLY A 1 88 ? -0.356 1.762 -6.432 1.00 86.50 88 GLY A O 1
ATOM 626 N N . SER A 1 89 ? -0.355 1.276 -4.233 1.00 85.56 89 SER A N 1
ATOM 627 C CA . SER A 1 89 ? -1.441 2.168 -3.817 1.00 85.56 89 SER A CA 1
ATOM 628 C C . SER A 1 89 ? -1.001 3.068 -2.668 1.00 85.56 89 SER A C 1
ATOM 630 O O . SER A 1 89 ? 0.016 2.823 -2.028 1.00 85.56 89 SER A O 1
ATOM 632 N N . ARG A 1 90 ? -1.790 4.102 -2.380 1.00 84.25 90 ARG A N 1
ATOM 633 C CA . ARG A 1 90 ? -1.586 4.998 -1.236 1.00 84.25 90 ARG A CA 1
ATOM 634 C C . ARG A 1 90 ? -2.917 5.165 -0.505 1.00 84.25 90 ARG A C 1
ATOM 636 O O . ARG A 1 90 ? -3.946 5.142 -1.191 1.00 84.25 90 ARG A O 1
ATOM 643 N N . PRO A 1 91 ? -2.930 5.353 0.826 1.00 85.88 91 PRO 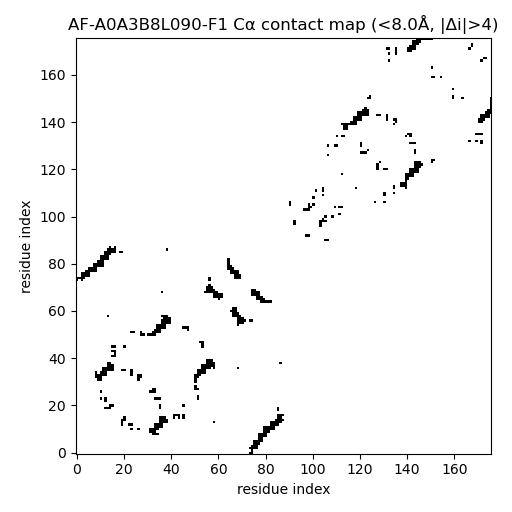A N 1
ATOM 644 C CA . PRO A 1 91 ? -4.165 5.612 1.552 1.00 85.88 91 PRO A CA 1
ATOM 645 C C . PRO A 1 91 ? -4.900 6.822 0.975 1.00 85.88 91 PRO A C 1
ATOM 647 O O . PRO A 1 91 ? -4.310 7.875 0.725 1.00 85.88 91 PRO A O 1
ATOM 650 N N . TRP A 1 92 ? -6.206 6.676 0.761 1.00 88.00 92 TRP A N 1
ATOM 651 C CA . TRP A 1 92 ? -7.050 7.818 0.446 1.00 88.00 92 TRP A CA 1
ATOM 652 C C . TRP A 1 92 ? -7.409 8.546 1.740 1.00 88.00 92 TRP A C 1
ATOM 654 O O . TRP A 1 92 ? -7.980 7.955 2.654 1.00 88.00 92 TRP A O 1
ATOM 664 N N . VAL A 1 93 ? -7.099 9.839 1.794 1.00 87.12 93 VAL A N 1
ATOM 665 C CA . VAL A 1 93 ? -7.420 10.708 2.928 1.00 87.12 93 VAL A CA 1
ATOM 666 C C . VAL A 1 93 ? -8.490 11.704 2.473 1.00 87.12 93 VAL A C 1
ATOM 668 O O . VAL A 1 93 ? -8.256 12.440 1.508 1.00 87.12 93 VAL A O 1
ATOM 671 N N . PRO A 1 94 ? -9.672 11.757 3.120 1.00 86.75 94 PRO A N 1
ATOM 672 C CA . PRO A 1 94 ? -10.674 12.761 2.789 1.00 86.75 94 PRO A CA 1
ATOM 673 C C . PRO A 1 94 ? -10.128 14.168 3.049 1.00 86.75 94 PRO A C 1
ATOM 675 O O . PRO A 1 94 ? -9.469 14.398 4.056 1.00 86.75 94 PRO A O 1
ATOM 678 N N . SER A 1 95 ? -10.476 15.140 2.203 1.00 89.94 95 SER A N 1
ATOM 679 C CA . SER A 1 95 ? -9.951 16.516 2.288 1.00 89.94 95 SER A CA 1
ATOM 680 C C . SER A 1 95 ? -10.267 17.251 3.598 1.00 89.94 95 SER A C 1
ATOM 682 O O . SER A 1 95 ? -9.677 18.289 3.876 1.00 89.94 95 SER A O 1
ATOM 684 N N . SER A 1 96 ? -11.227 16.756 4.383 1.00 89.88 96 SER A N 1
ATOM 685 C CA . SER A 1 96 ? -11.560 17.269 5.716 1.00 89.88 96 SER A CA 1
ATOM 686 C C . SER A 1 96 ? -10.603 16.797 6.816 1.00 89.88 96 SER A C 1
ATOM 688 O O . SER A 1 96 ? -10.710 17.271 7.944 1.00 89.88 96 SER A O 1
ATOM 690 N N . PHE A 1 97 ? -9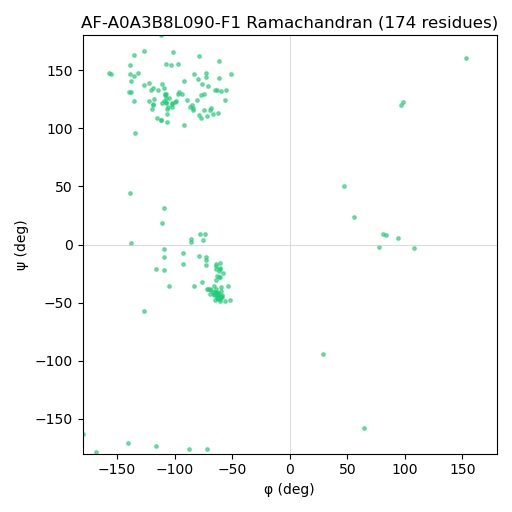.714 15.848 6.517 1.00 89.69 97 PHE A N 1
ATOM 691 C CA . PHE A 1 97 ? -8.706 15.328 7.432 1.00 89.69 97 PHE A CA 1
ATOM 692 C C . PHE A 1 97 ? -7.316 15.756 6.968 1.00 89.69 97 PHE A C 1
ATOM 694 O O . PHE A 1 97 ? -6.990 15.681 5.785 1.00 89.69 97 PHE A O 1
ATOM 701 N N . SER A 1 98 ? -6.486 16.149 7.928 1.00 93.31 98 SER A N 1
ATOM 702 C CA . SER A 1 98 ? -5.064 16.405 7.719 1.00 93.31 98 SER A CA 1
ATOM 703 C C . SER A 1 98 ? -4.288 15.382 8.533 1.00 93.31 98 SER A C 1
ATOM 705 O O . SER A 1 98 ? -4.316 15.456 9.758 1.00 93.31 98 SER A O 1
ATOM 707 N N . VAL A 1 99 ? -3.645 14.419 7.868 1.00 93.75 99 VAL A N 1
ATOM 708 C CA . VAL A 1 99 ? -2.793 13.420 8.531 1.00 93.75 99 VAL A CA 1
ATOM 709 C C . VAL A 1 99 ? -1.544 14.126 9.050 1.00 93.75 99 VAL A C 1
ATOM 711 O O . VAL A 1 99 ? -0.767 14.676 8.272 1.00 93.75 99 VAL A O 1
ATOM 714 N N . ASP A 1 100 ? -1.388 14.148 10.371 1.00 93.81 100 ASP A N 1
ATOM 715 C CA . ASP A 1 100 ? -0.245 14.741 11.076 1.00 93.81 100 ASP A CA 1
ATOM 716 C C . ASP A 1 100 ? 0.660 13.677 11.719 1.00 93.81 100 ASP A C 1
ATOM 718 O O . ASP A 1 100 ? 1.714 14.003 12.264 1.00 93.81 100 ASP A O 1
ATOM 722 N N . HIS A 1 101 ? 0.257 12.404 11.634 1.00 92.81 101 HIS A N 1
ATOM 723 C CA . HIS A 1 101 ? 0.909 11.264 12.268 1.00 92.81 101 HIS A CA 1
ATOM 724 C C . HIS A 1 101 ? 1.062 11.416 13.793 1.00 92.81 101 HIS A C 1
ATOM 726 O O . HIS A 1 101 ? 1.936 10.791 14.384 1.00 92.81 101 HIS A O 1
ATOM 732 N N . ASP A 1 102 ? 0.233 12.225 14.451 1.00 92.25 102 ASP A N 1
ATOM 733 C CA . ASP A 1 102 ? 0.185 12.365 15.912 1.00 92.25 102 ASP A CA 1
ATOM 734 C C . ASP A 1 102 ? -1.242 12.153 16.428 1.00 92.25 102 ASP A C 1
ATOM 736 O O . ASP A 1 102 ? -1.507 11.241 17.211 1.00 92.25 102 ASP A O 1
ATOM 740 N N . ARG A 1 103 ? -2.191 12.952 15.931 1.00 93.31 103 ARG A N 1
ATOM 741 C CA . ARG A 1 103 ? -3.618 12.854 16.267 1.00 93.31 103 ARG A CA 1
ATOM 742 C C . ARG A 1 103 ? -4.440 12.226 15.158 1.00 93.31 103 ARG A C 1
ATOM 744 O O . ARG A 1 103 ? -5.413 11.529 15.441 1.00 93.31 103 ARG A O 1
ATOM 751 N N . VAL A 1 104 ? -4.081 12.506 13.911 1.00 95.19 104 VAL A N 1
ATOM 752 C CA . VAL A 1 104 ? -4.696 11.926 12.723 1.00 95.19 104 VAL A CA 1
ATOM 753 C C . VAL A 1 104 ? -3.653 11.023 12.089 1.00 95.19 104 VAL A C 1
ATOM 755 O O . VAL A 1 104 ? -2.660 11.487 11.529 1.00 95.19 104 VAL A O 1
ATOM 758 N N . LEU A 1 105 ? -3.891 9.725 12.227 1.00 94.94 105 LEU A N 1
ATOM 759 C CA . LEU A 1 105 ? -3.017 8.659 11.757 1.00 94.94 105 LEU A CA 1
ATOM 760 C C . LEU A 1 105 ? -3.601 8.049 10.482 1.00 94.94 105 LEU A C 1
ATOM 762 O O . LEU A 1 105 ? -4.814 8.079 10.262 1.00 94.94 105 LEU A O 1
ATOM 766 N N . ASP A 1 106 ? -2.737 7.472 9.666 1.00 93.06 106 ASP A N 1
ATOM 767 C CA . ASP A 1 106 ? -3.092 6.699 8.479 1.00 93.06 106 ASP A CA 1
ATOM 768 C C . ASP A 1 106 ? -2.665 5.232 8.630 1.00 93.06 106 ASP A C 1
ATOM 770 O O . ASP A 1 106 ? -2.235 4.796 9.699 1.00 93.06 106 ASP A O 1
ATOM 774 N N . ALA A 1 107 ? -2.807 4.454 7.555 1.00 88.38 107 ALA A N 1
ATOM 775 C CA . ALA A 1 107 ? -2.487 3.029 7.554 1.00 88.38 107 ALA A CA 1
ATOM 776 C C . ALA A 1 107 ? -1.011 2.724 7.876 1.00 88.38 107 ALA A C 1
ATOM 778 O O . ALA A 1 107 ? -0.726 1.614 8.313 1.00 88.38 107 ALA A O 1
ATOM 779 N N . ASP A 1 108 ? -0.109 3.696 7.708 1.00 87.94 108 ASP A N 1
ATOM 780 C CA . ASP A 1 108 ? 1.329 3.541 7.954 1.00 87.94 108 ASP A CA 1
ATOM 781 C C . ASP A 1 108 ? 1.738 3.954 9.380 1.00 87.94 108 ASP A C 1
ATOM 783 O O . ASP A 1 108 ? 2.894 3.799 9.775 1.00 87.94 108 ASP A O 1
ATOM 787 N N . SER A 1 109 ? 0.815 4.533 10.157 1.00 93.06 109 SER A N 1
ATOM 788 C CA . SER A 1 109 ? 1.128 5.119 11.466 1.00 93.06 109 SER A CA 1
ATOM 789 C C . SER A 1 109 ? 0.107 4.832 12.568 1.00 93.06 109 SER A C 1
ATOM 791 O O . SER A 1 109 ? 0.291 5.296 13.698 1.00 93.06 109 SER A O 1
ATOM 793 N N . PHE A 1 110 ? -0.954 4.073 12.280 1.00 95.12 110 PHE A N 1
ATOM 794 C CA . PHE A 1 110 ? -2.058 3.839 13.215 1.00 95.12 110 PHE A CA 1
ATOM 795 C C . PHE A 1 110 ? -1.619 3.152 14.513 1.00 95.12 110 PHE A C 1
ATOM 797 O O . PHE A 1 110 ? -2.230 3.383 15.557 1.00 95.12 110 PHE A O 1
ATOM 804 N N . GLU A 1 111 ? -0.549 2.353 14.491 1.00 95.12 111 GLU A N 1
ATOM 805 C CA . GLU A 1 111 ? -0.023 1.658 15.669 1.00 95.12 111 GLU A CA 1
ATOM 806 C C . GLU A 1 111 ? 0.418 2.633 16.764 1.00 95.12 111 GLU A C 1
ATOM 808 O O . GLU A 1 111 ? 0.415 2.280 17.941 1.00 95.12 111 GLU A O 1
ATOM 813 N N . ARG A 1 112 ? 0.727 3.889 16.413 1.00 95.12 112 ARG A N 1
ATOM 814 C CA . ARG A 1 112 ? 1.056 4.948 17.380 1.00 95.12 112 ARG A CA 1
ATOM 815 C C . ARG A 1 112 ? -0.109 5.295 18.309 1.00 95.12 112 ARG A C 1
ATOM 817 O O . ARG A 1 112 ? 0.119 5.895 19.355 1.00 95.12 112 ARG A O 1
ATOM 824 N N . ALA A 1 113 ? -1.339 4.904 17.966 1.00 95.44 113 ALA A N 1
ATOM 825 C CA . ALA A 1 113 ? -2.483 5.026 18.864 1.00 95.44 113 ALA A CA 1
ATOM 826 C C . ALA A 1 113 ? -2.455 4.014 20.026 1.00 95.44 113 ALA A C 1
ATOM 828 O O . ALA A 1 113 ? -3.219 4.186 20.983 1.00 95.44 113 ALA A O 1
ATOM 829 N N . ALA A 1 114 ? -1.597 2.984 19.976 1.00 91.00 114 ALA A N 1
ATOM 830 C CA . ALA A 1 114 ? -1.409 2.038 21.071 1.00 91.00 114 ALA A CA 1
ATOM 831 C C . ALA A 1 114 ? -0.870 2.776 22.310 1.00 91.00 114 ALA A C 1
ATOM 833 O O . ALA A 1 114 ? 0.243 3.298 22.309 1.00 91.00 114 ALA A O 1
ATOM 834 N N . GLY A 1 115 ? -1.682 2.851 23.366 1.00 88.38 115 GLY A N 1
ATOM 835 C CA . GLY A 1 115 ? -1.382 3.615 24.585 1.00 88.38 115 GLY A CA 1
ATOM 836 C C . GLY A 1 115 ? -2.205 4.894 24.757 1.00 88.38 115 GLY A C 1
ATOM 837 O O . GLY A 1 115 ? -2.097 5.564 25.783 1.00 88.38 115 GLY A O 1
ATOM 838 N N . THR A 1 116 ? -3.061 5.231 23.791 1.00 94.12 116 THR A N 1
ATOM 839 C CA . THR A 1 116 ? -4.104 6.247 23.989 1.00 94.12 116 THR A CA 1
ATOM 840 C C . THR A 1 116 ? -5.294 5.669 24.763 1.00 94.12 116 THR A C 1
ATOM 842 O O . THR A 1 116 ? -5.479 4.460 24.843 1.00 94.12 116 THR A O 1
ATOM 845 N N . AS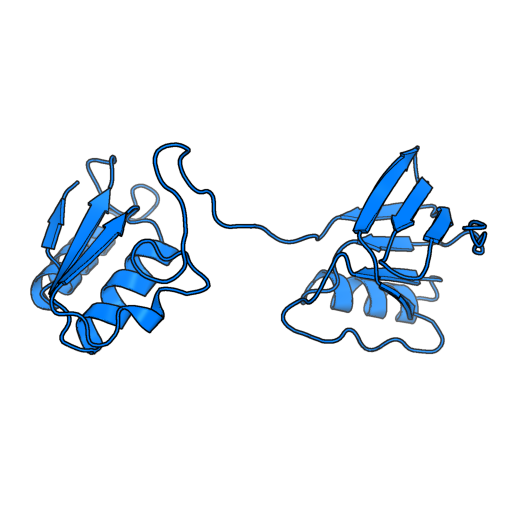N A 1 117 ? -6.150 6.523 25.330 1.00 95.94 117 ASN A N 1
ATOM 846 C CA . ASN A 1 117 ? -7.354 6.036 26.020 1.00 95.94 117 ASN A CA 1
ATOM 847 C C . ASN A 1 117 ? -8.450 5.593 25.039 1.00 95.94 117 ASN A C 1
ATOM 849 O O . ASN A 1 117 ? -9.251 4.717 25.348 1.00 95.94 117 ASN A O 1
ATOM 853 N N . ARG A 1 118 ? -8.533 6.248 23.874 1.00 96.81 118 ARG A N 1
ATOM 854 C CA . ARG A 1 118 ? -9.593 6.034 22.887 1.00 96.81 118 ARG A CA 1
ATOM 855 C C . ARG A 1 118 ? -9.132 6.410 21.488 1.00 96.81 118 ARG A C 1
ATOM 857 O O . ARG A 1 118 ? -8.422 7.402 21.326 1.00 96.81 118 ARG A O 1
ATOM 864 N N . VAL A 1 119 ? -9.637 5.691 20.495 1.00 97.44 119 VAL A N 1
ATOM 865 C CA . VAL A 1 119 ? -9.349 5.923 19.079 1.00 97.44 119 VAL A CA 1
ATOM 866 C C . VAL A 1 119 ? -10.617 5.794 18.238 1.00 97.44 119 VAL A C 1
ATOM 868 O O . VAL A 1 119 ? -11.475 4.942 18.485 1.00 97.44 119 VAL A O 1
ATOM 871 N N . ALA A 1 120 ? -10.740 6.669 17.242 1.00 97.12 120 ALA A N 1
ATOM 872 C CA . ALA A 1 120 ? -11.747 6.562 16.198 1.00 97.12 120 ALA A CA 1
ATOM 873 C C . ALA A 1 120 ? -11.080 6.015 14.934 1.00 97.12 120 ALA A C 1
ATOM 875 O O . ALA A 1 120 ? -10.158 6.635 14.410 1.00 97.12 120 ALA A O 1
ATOM 876 N N . VAL A 1 121 ? -11.556 4.873 14.449 1.00 96.50 121 VAL A N 1
ATOM 877 C CA . VAL A 1 121 ? -11.139 4.303 13.166 1.00 96.50 121 VAL A CA 1
ATOM 878 C C . VAL A 1 121 ? -12.202 4.662 12.136 1.00 96.50 121 VAL A C 1
ATOM 880 O O . VAL A 1 121 ? -13.383 4.386 12.347 1.00 96.50 121 VAL A O 1
ATOM 883 N N . VAL A 1 122 ? -11.800 5.321 11.050 1.00 95.19 122 VAL A N 1
ATOM 884 C CA . VAL A 1 122 ? -12.710 5.807 10.004 1.00 95.19 122 VAL A CA 1
ATOM 885 C C . VAL A 1 122 ? -12.565 4.935 8.760 1.00 95.19 122 VAL A C 1
ATOM 887 O O . VAL A 1 122 ? -11.509 4.910 8.135 1.00 95.19 122 VAL A O 1
ATOM 890 N N . GLY A 1 123 ? -13.650 4.256 8.397 1.00 93.19 123 GLY A N 1
ATOM 891 C CA . GLY A 1 123 ? -13.709 3.218 7.374 1.00 93.19 123 GLY A CA 1
ATOM 892 C C . GLY A 1 123 ? -13.640 1.828 8.002 1.00 93.19 123 GLY A C 1
ATOM 893 O O . GLY A 1 123 ? -12.673 1.495 8.677 1.00 93.19 123 GLY A O 1
ATOM 894 N N . ALA A 1 124 ? -14.644 0.996 7.744 1.00 93.44 124 ALA A N 1
ATOM 895 C CA . ALA A 1 124 ? -14.766 -0.383 8.209 1.00 93.44 124 ALA A CA 1
ATOM 896 C C . ALA A 1 124 ? -14.592 -1.404 7.071 1.00 93.44 124 ALA A C 1
ATOM 898 O O . ALA A 1 124 ? -15.164 -2.495 7.076 1.00 93.44 124 ALA A O 1
ATOM 899 N N . GLY A 1 125 ? -13.765 -1.047 6.087 1.00 90.94 125 GLY A N 1
ATOM 900 C CA . GLY A 1 125 ? -13.196 -2.005 5.145 1.00 90.94 125 GLY A CA 1
ATOM 901 C C . GLY A 1 125 ? -12.138 -2.895 5.807 1.00 90.94 125 GLY A C 1
ATOM 902 O O . GLY A 1 125 ? -11.861 -2.784 7.000 1.00 90.94 125 GLY A O 1
ATOM 903 N N . ARG A 1 126 ? -11.496 -3.755 5.010 1.00 89.88 126 ARG A N 1
ATOM 904 C CA . ARG A 1 126 ? -10.498 -4.733 5.487 1.00 89.88 126 ARG A CA 1
ATOM 905 C C . ARG A 1 126 ? -9.391 -4.111 6.350 1.00 89.88 126 ARG A C 1
ATOM 907 O O . ARG A 1 126 ? -9.111 -4.629 7.428 1.00 89.88 126 ARG A O 1
ATOM 914 N N . ASP A 1 127 ? -8.800 -3.002 5.908 1.00 91.56 127 ASP A N 1
ATOM 915 C CA . ASP A 1 127 ? -7.704 -2.349 6.640 1.00 91.56 127 ASP A CA 1
ATOM 916 C C . ASP A 1 127 ? -8.183 -1.655 7.918 1.00 91.56 127 ASP A C 1
ATOM 918 O O . ASP A 1 127 ? -7.526 -1.742 8.953 1.00 91.56 127 ASP A O 1
ATOM 922 N N . GLY A 1 128 ? -9.361 -1.029 7.882 1.00 94.44 128 GLY A N 1
ATOM 923 C CA . GLY A 1 128 ? -9.959 -0.402 9.060 1.00 94.44 128 GLY A CA 1
ATOM 924 C C . GLY A 1 128 ? -10.361 -1.418 10.126 1.00 94.44 128 GLY A C 1
ATOM 925 O O . GLY A 1 128 ? -10.079 -1.219 11.305 1.00 94.44 128 GLY A O 1
ATOM 926 N N . LEU A 1 129 ? -10.930 -2.555 9.717 1.00 93.88 129 LEU A N 1
ATOM 927 C CA . LEU A 1 129 ? -11.196 -3.684 10.609 1.00 93.88 129 LEU A CA 1
ATOM 928 C C . LEU A 1 129 ? -9.904 -4.220 11.231 1.00 93.88 129 LEU A C 1
ATOM 930 O O . LEU A 1 129 ? -9.833 -4.366 12.447 1.00 93.88 129 LEU A O 1
ATOM 934 N N . ARG A 1 130 ? -8.856 -4.436 10.425 1.00 94.12 130 ARG A N 1
ATOM 935 C CA . ARG A 1 130 ? -7.539 -4.860 10.922 1.00 94.12 130 ARG A CA 1
ATOM 936 C C . ARG A 1 130 ? -6.984 -3.884 11.962 1.00 94.12 130 ARG A C 1
ATOM 938 O O . ARG A 1 130 ? -6.546 -4.324 13.024 1.00 94.12 130 ARG A O 1
ATOM 945 N N . ALA A 1 131 ? -7.004 -2.584 11.670 1.00 95.75 131 ALA A N 1
ATOM 946 C CA . ALA A 1 131 ? -6.511 -1.558 12.582 1.00 95.75 131 ALA A CA 1
ATOM 947 C C . ALA A 1 131 ? -7.329 -1.517 13.882 1.00 95.75 131 ALA A C 1
ATOM 949 O O . ALA A 1 131 ? -6.756 -1.496 14.970 1.00 95.75 131 ALA A O 1
ATOM 950 N N . ALA A 1 132 ? -8.660 -1.572 13.778 1.00 96.19 132 ALA A N 1
ATOM 951 C CA . ALA A 1 132 ? -9.564 -1.589 14.922 1.00 96.19 132 ALA A CA 1
ATOM 952 C C . ALA A 1 132 ? -9.320 -2.801 15.828 1.00 96.19 132 ALA A C 1
ATOM 954 O O . ALA A 1 132 ? -9.156 -2.637 17.036 1.00 96.19 132 ALA A O 1
ATOM 955 N N . THR A 1 133 ? -9.238 -4.001 15.252 1.00 94.44 133 THR A N 1
ATOM 956 C CA . THR A 1 133 ? -8.960 -5.227 16.005 1.00 94.44 133 THR A CA 1
ATOM 957 C C . THR A 1 133 ? -7.587 -5.173 16.662 1.00 94.44 133 THR A C 1
ATOM 959 O O . THR A 1 133 ? -7.483 -5.460 17.852 1.00 94.44 133 THR A O 1
ATOM 962 N N . LEU A 1 134 ? -6.541 -4.745 15.944 1.00 95.06 134 LEU A N 1
ATOM 963 C CA . LEU A 1 134 ? -5.194 -4.661 16.512 1.00 95.06 134 LEU A CA 1
ATOM 964 C C . LEU A 1 134 ? -5.134 -3.669 17.682 1.00 95.06 134 LEU A C 1
ATOM 966 O O . LEU A 1 134 ? -4.631 -4.014 18.749 1.00 95.06 134 LEU A O 1
ATOM 970 N N . LEU A 1 135 ? -5.697 -2.470 17.525 1.00 96.31 135 LEU A N 1
ATOM 971 C CA . LEU A 1 135 ? -5.707 -1.458 18.584 1.00 96.31 135 LEU A CA 1
ATOM 972 C C . LEU A 1 135 ? -6.540 -1.889 19.796 1.00 96.31 135 LEU A C 1
ATOM 974 O O . LEU A 1 135 ? -6.127 -1.635 20.929 1.00 96.31 135 LEU A O 1
ATOM 978 N N . ALA A 1 136 ? -7.646 -2.608 19.586 1.00 95.38 136 ALA A N 1
ATOM 979 C CA . ALA A 1 136 ? -8.444 -3.161 20.678 1.00 95.38 136 ALA A CA 1
ATOM 980 C C . ALA A 1 136 ? -7.624 -4.131 21.550 1.00 95.38 136 ALA A C 1
ATOM 982 O O . ALA A 1 136 ? -7.741 -4.096 22.775 1.00 95.38 136 ALA A O 1
ATOM 983 N N . THR A 1 137 ? -6.714 -4.923 20.958 1.00 94.81 137 THR A N 1
ATOM 984 C CA . THR A 1 137 ? -5.829 -5.819 21.735 1.00 94.81 137 THR A CA 1
ATOM 985 C C . THR A 1 137 ? -4.860 -5.080 22.660 1.00 94.81 137 THR A C 1
ATOM 987 O O . THR A 1 137 ? -4.393 -5.650 23.643 1.00 94.81 137 THR A O 1
ATOM 990 N N . THR A 1 138 ? -4.581 -3.801 22.391 1.00 94.25 138 THR A N 1
ATOM 991 C CA . THR A 1 138 ? -3.699 -2.970 23.227 1.00 94.25 138 THR A CA 1
ATOM 992 C C . THR A 1 138 ? -4.423 -2.295 24.399 1.00 94.25 138 THR A C 1
ATOM 994 O O . THR A 1 138 ? -3.802 -1.555 25.157 1.00 94.25 138 THR A O 1
ATOM 997 N N . GLY A 1 139 ? -5.727 -2.553 24.571 1.00 92.25 139 GLY A N 1
ATOM 998 C CA . GLY A 1 139 ? -6.549 -1.990 25.648 1.00 92.25 139 GLY A CA 1
ATOM 999 C C . GLY A 1 139 ? -7.105 -0.589 25.370 1.00 92.25 139 GLY A C 1
ATOM 1000 O O . GLY A 1 139 ? -7.690 0.020 26.263 1.00 92.25 139 GLY A O 1
ATOM 1001 N N . VAL A 1 140 ? -6.942 -0.074 24.148 1.00 95.38 140 VAL A N 1
ATOM 1002 C CA . VAL A 1 140 ? -7.497 1.219 23.721 1.00 95.38 140 VAL A CA 1
ATOM 1003 C C . VAL A 1 140 ? -8.995 1.062 23.460 1.00 95.38 140 VAL A C 1
ATOM 1005 O O . VAL A 1 140 ? -9.418 0.101 22.818 1.00 95.38 140 VAL A O 1
ATOM 1008 N N . GLU A 1 141 ? -9.817 2.028 23.876 1.00 96.69 141 GLU A N 1
ATOM 1009 C CA . GLU A 1 141 ? -11.227 2.030 23.481 1.00 96.69 141 GLU A CA 1
ATOM 1010 C C . GLU A 1 141 ? -11.389 2.390 21.998 1.00 96.69 141 GLU A C 1
ATOM 1012 O O . GLU A 1 141 ? -11.214 3.545 21.597 1.00 96.69 141 GLU A O 1
ATOM 1017 N N . VAL A 1 142 ? -11.791 1.420 21.179 1.00 98.00 142 VAL A N 1
ATOM 1018 C CA . VAL A 1 142 ? -11.955 1.614 19.734 1.00 98.00 142 VAL A CA 1
ATOM 1019 C C . VAL A 1 142 ? -13.407 1.918 19.380 1.00 98.00 142 VAL A C 1
ATOM 1021 O O . VAL A 1 142 ? -14.337 1.225 19.796 1.00 98.00 142 VAL A O 1
ATOM 1024 N N . THR A 1 143 ? -13.617 2.960 18.575 1.00 98.00 143 THR A N 1
ATOM 1025 C CA . THR A 1 143 ? -14.890 3.193 17.878 1.00 98.00 143 THR A CA 1
ATOM 1026 C C . THR A 1 143 ? -14.657 3.175 16.372 1.00 98.00 143 THR A C 1
ATOM 1028 O O . THR A 1 143 ? -13.880 3.976 15.860 1.00 98.00 143 THR A O 1
ATOM 1031 N N . LEU A 1 144 ? -15.320 2.255 15.679 1.00 96.94 144 LEU A N 1
ATOM 1032 C CA . LEU A 1 144 ? -15.214 2.040 14.242 1.00 96.94 144 LEU A CA 1
ATOM 1033 C C . LEU A 1 144 ? -16.393 2.705 13.529 1.00 96.94 144 LEU A C 1
ATOM 1035 O O . LEU A 1 144 ? -17.546 2.392 13.824 1.00 96.94 144 LEU A O 1
ATOM 1039 N N . PHE A 1 145 ? -16.099 3.609 12.600 1.00 95.75 145 PHE A N 1
ATOM 1040 C CA . PHE A 1 145 ? -17.086 4.338 11.813 1.00 95.75 145 PHE A CA 1
ATOM 1041 C C . PHE A 1 145 ? -17.080 3.866 10.363 1.00 95.75 145 PHE A C 1
ATOM 1043 O O . PHE A 1 145 ? -16.019 3.795 9.747 1.00 95.75 145 PHE A O 1
ATOM 1050 N N . ASP A 1 146 ? -18.254 3.645 9.787 1.00 93.75 146 ASP A N 1
ATOM 1051 C CA . ASP A 1 146 ? -18.439 3.515 8.343 1.00 93.75 146 ASP A CA 1
ATOM 1052 C C . ASP A 1 146 ? -19.669 4.320 7.905 1.00 93.75 146 ASP A C 1
ATOM 1054 O O . ASP A 1 146 ? -20.468 4.753 8.729 1.00 93.75 146 ASP A O 1
ATOM 1058 N N . ARG A 1 147 ? -19.783 4.592 6.605 1.00 91.81 147 ARG A N 1
ATOM 1059 C CA . ARG A 1 147 ? -20.970 5.225 6.009 1.00 91.81 147 ARG A CA 1
ATOM 1060 C C . ARG A 1 147 ? -21.972 4.188 5.499 1.00 91.81 147 ARG A C 1
ATOM 1062 O O . ARG A 1 147 ? -23.088 4.561 5.148 1.00 91.81 147 ARG A O 1
ATOM 1069 N N . ARG A 1 148 ? -21.533 2.938 5.338 1.00 90.25 148 ARG A N 1
ATOM 1070 C CA . ARG A 1 148 ? -22.345 1.803 4.901 1.00 90.25 148 ARG A CA 1
ATOM 1071 C C . ARG A 1 148 ? -23.155 1.282 6.072 1.00 90.25 148 ARG A C 1
ATOM 1073 O O . ARG A 1 148 ? -22.624 1.142 7.164 1.00 90.25 148 ARG A O 1
ATOM 1080 N N . HIS A 1 149 ? -24.388 0.872 5.800 1.00 88.12 149 HIS A N 1
ATOM 1081 C CA . HIS A 1 149 ? -25.280 0.313 6.815 1.00 88.12 149 HIS A CA 1
ATOM 1082 C C . HIS A 1 149 ? -24.896 -1.103 7.256 1.00 88.12 149 HIS A C 1
ATOM 1084 O O . HIS A 1 149 ? -25.358 -1.564 8.301 1.00 88.12 149 HIS A O 1
ATOM 1090 N N . ARG A 1 150 ? -24.066 -1.802 6.472 1.00 87.00 150 ARG A N 1
ATOM 1091 C CA . ARG A 1 150 ? -23.577 -3.140 6.788 1.00 87.00 150 ARG A CA 1
ATOM 1092 C C . ARG A 1 150 ? -22.079 -3.250 6.507 1.00 87.00 150 ARG A C 1
ATOM 1094 O O . ARG A 1 150 ? -21.555 -2.659 5.565 1.00 87.00 150 ARG A O 1
ATOM 1101 N N . LEU A 1 151 ? -21.385 -4.022 7.340 1.00 90.31 151 LEU A N 1
ATOM 1102 C CA . LEU A 1 151 ? -19.997 -4.403 7.095 1.00 90.31 151 LEU A CA 1
ATOM 1103 C C . LEU A 1 151 ? -19.904 -5.433 5.973 1.00 90.31 151 LEU A C 1
ATOM 1105 O O . LEU A 1 151 ? -20.772 -6.292 5.872 1.00 90.31 151 LEU A O 1
ATOM 1109 N N . LEU A 1 152 ? -18.810 -5.379 5.206 1.00 87.56 152 LEU A N 1
ATOM 1110 C CA . LEU A 1 152 ? -18.417 -6.431 4.261 1.00 87.56 152 LEU A CA 1
ATOM 1111 C C . LEU A 1 152 ? -19.593 -6.899 3.375 1.00 87.56 152 LEU A C 1
ATOM 1113 O O . LEU A 1 152 ? -19.868 -8.090 3.294 1.00 87.56 152 LEU A O 1
ATOM 1117 N N . GLU A 1 153 ? -20.316 -5.962 2.751 1.00 87.31 153 GLU A N 1
ATOM 1118 C CA . GLU A 1 153 ? -21.531 -6.235 1.954 1.00 87.31 153 GLU A CA 1
ATOM 1119 C C . GLU A 1 153 ? -21.290 -7.213 0.794 1.00 87.31 153 GLU A C 1
ATOM 1121 O O . GLU A 1 153 ? -22.209 -7.889 0.340 1.00 87.31 153 GLU A O 1
ATOM 1126 N N . GLU A 1 154 ? -20.045 -7.299 0.332 1.00 87.38 154 GLU A N 1
ATOM 1127 C CA . GLU A 1 154 ? -19.564 -8.261 -0.654 1.00 87.38 154 GLU A CA 1
ATOM 1128 C C . GLU A 1 154 ? -19.426 -9.711 -0.138 1.00 87.38 154 GLU A C 1
ATOM 1130 O O . GLU A 1 154 ? -19.209 -10.622 -0.939 1.00 87.38 154 GLU A O 1
ATOM 1135 N N . CYS A 1 155 ? -19.536 -9.941 1.172 1.00 89.88 155 CYS A N 1
ATOM 1136 C CA . CYS A 1 155 ? -19.386 -11.246 1.817 1.00 89.88 155 CYS A CA 1
ATOM 1137 C C . CYS A 1 155 ? -20.737 -11.885 2.181 1.00 89.88 155 CYS A C 1
ATOM 1139 O O . CYS A 1 155 ? -21.779 -11.233 2.222 1.00 89.88 155 CYS A O 1
ATOM 1141 N N . ASP A 1 156 ? -20.703 -13.184 2.493 1.00 94.19 156 ASP A N 1
ATOM 1142 C CA . ASP A 1 156 ? -21.872 -13.915 2.982 1.00 94.19 156 ASP A CA 1
ATOM 1143 C C . ASP A 1 156 ? -22.408 -13.316 4.291 1.00 94.19 156 ASP A C 1
ATOM 1145 O O . ASP A 1 156 ? -21.659 -13.066 5.239 1.00 94.19 156 ASP A O 1
ATOM 1149 N N . SER A 1 157 ? -23.720 -13.109 4.343 1.00 92.06 157 SER A N 1
ATOM 1150 C CA . SER A 1 157 ? -24.392 -12.445 5.452 1.00 92.06 157 SER A CA 1
ATOM 1151 C C . SER A 1 157 ? -24.219 -13.140 6.799 1.00 92.06 157 SER A C 1
ATOM 1153 O O . SER A 1 157 ? -24.033 -12.450 7.796 1.00 92.06 157 SER A O 1
ATOM 1155 N N . GLU A 1 158 ? -24.264 -14.472 6.844 1.00 94.38 158 GLU A N 1
ATOM 1156 C CA . GLU A 1 158 ? -24.156 -15.212 8.107 1.00 94.38 158 GLU A CA 1
ATOM 1157 C C . GLU A 1 158 ? -22.735 -15.098 8.668 1.00 94.38 158 GLU A C 1
ATOM 1159 O O . GLU A 1 158 ? -22.535 -14.900 9.866 1.00 94.38 158 GLU A O 1
ATOM 1164 N N . MET A 1 159 ? -21.737 -15.130 7.782 1.00 93.62 159 MET A N 1
ATOM 1165 C CA . MET A 1 159 ? -20.337 -14.914 8.148 1.00 93.62 159 MET A CA 1
ATOM 1166 C C . MET A 1 159 ? -20.097 -13.493 8.663 1.00 93.62 159 MET A C 1
ATOM 1168 O O . MET A 1 159 ? -19.373 -13.304 9.640 1.00 93.62 159 MET A O 1
ATOM 1172 N N . VAL A 1 160 ? -20.708 -12.491 8.026 1.00 93.00 160 VAL A N 1
ATOM 1173 C CA . VAL A 1 160 ? -20.619 -11.098 8.481 1.00 93.00 160 VAL A CA 1
ATOM 1174 C C . VAL A 1 160 ? -21.233 -10.935 9.865 1.00 93.00 160 VAL A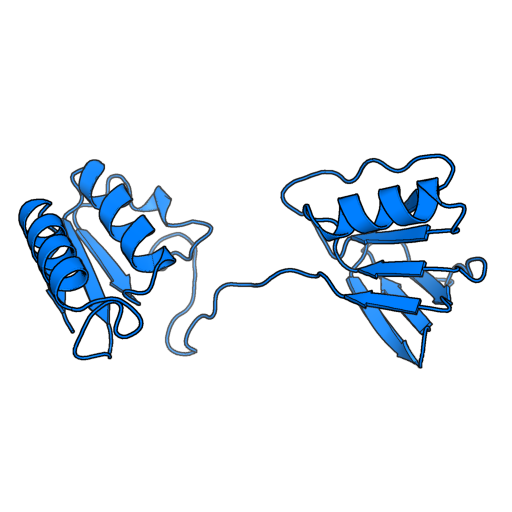 C 1
ATOM 1176 O O . VAL A 1 160 ? -20.644 -10.257 10.703 1.00 93.00 160 VAL A O 1
ATOM 1179 N N . ASP A 1 161 ? -22.370 -11.571 10.132 1.00 92.81 161 ASP A N 1
ATOM 1180 C CA . ASP A 1 161 ? -23.044 -11.458 11.424 1.00 92.81 161 ASP A CA 1
ATOM 1181 C C . ASP A 1 161 ? -22.181 -12.049 12.558 1.00 92.81 161 ASP A C 1
ATOM 1183 O O . ASP A 1 161 ? -22.065 -11.440 13.624 1.00 92.81 161 ASP A O 1
ATOM 1187 N N . LEU A 1 162 ? -21.473 -13.159 12.303 1.00 93.88 162 LEU A N 1
ATOM 1188 C CA . LEU A 1 162 ? -20.482 -13.718 13.237 1.00 93.88 162 LEU A CA 1
ATOM 1189 C C . LEU A 1 162 ? -19.310 -12.759 13.490 1.00 93.88 162 LEU A C 1
ATOM 1191 O O . LEU A 1 162 ? -18.875 -12.594 14.629 1.00 93.88 162 LEU A O 1
ATOM 1195 N N . VAL A 1 163 ? -18.805 -12.105 12.441 1.00 92.12 163 VAL A N 1
ATOM 1196 C CA . VAL A 1 163 ? -17.720 -11.116 12.557 1.00 92.12 163 VAL A CA 1
ATOM 1197 C C . VAL A 1 163 ? -18.179 -9.891 13.352 1.00 92.12 163 VAL A C 1
ATOM 1199 O O . VAL A 1 163 ? -17.456 -9.421 14.225 1.00 92.12 163 VAL A O 1
ATOM 1202 N N . VAL A 1 164 ? -19.386 -9.386 13.094 1.00 92.25 164 VAL A N 1
ATOM 1203 C CA . VAL A 1 164 ? -19.994 -8.271 13.840 1.00 92.25 164 VAL A CA 1
ATOM 1204 C C . VAL A 1 164 ? -20.121 -8.624 15.323 1.00 92.25 164 VAL A C 1
ATOM 1206 O O . VAL A 1 164 ? -19.792 -7.804 16.184 1.00 92.25 164 VAL A O 1
ATOM 1209 N N . GLU A 1 165 ? -20.559 -9.844 15.637 1.00 92.62 165 GLU A N 1
ATOM 1210 C CA . GLU A 1 165 ? -20.653 -10.310 17.018 1.00 92.62 165 GLU A CA 1
ATOM 1211 C C . GLU A 1 165 ? -19.274 -10.368 17.699 1.00 92.62 165 GLU A C 1
ATOM 1213 O O . GLU A 1 165 ? -19.118 -9.872 18.819 1.00 92.62 165 GLU A O 1
ATOM 1218 N N . ASP A 1 166 ? -18.263 -10.916 17.023 1.00 93.00 166 ASP A N 1
ATOM 1219 C CA . ASP A 1 166 ? -16.897 -11.022 17.546 1.00 93.00 166 ASP A CA 1
ATOM 1220 C C . ASP A 1 166 ? -16.235 -9.650 17.772 1.00 93.00 166 ASP A C 1
ATOM 1222 O O . ASP A 1 166 ? -15.645 -9.394 18.827 1.00 93.00 166 ASP A O 1
ATOM 1226 N N . ILE A 1 167 ? -16.423 -8.716 16.834 1.00 92.81 167 ILE A N 1
ATOM 1227 C CA . ILE A 1 167 ? -15.980 -7.319 16.960 1.00 92.81 167 ILE A CA 1
ATOM 1228 C C . ILE A 1 167 ? -16.620 -6.666 18.191 1.00 92.81 167 ILE A C 1
ATOM 1230 O O . ILE A 1 167 ? -15.930 -6.017 18.983 1.00 92.81 167 ILE A O 1
ATOM 1234 N N . GLY A 1 168 ? -17.927 -6.867 18.387 1.00 91.12 168 GLY A N 1
ATOM 1235 C CA . GLY A 1 168 ? -18.645 -6.354 19.552 1.00 91.12 168 GLY A CA 1
ATOM 1236 C C . GLY A 1 168 ? -18.129 -6.939 20.871 1.00 91.12 168 GLY A C 1
ATOM 1237 O O . GLY A 1 168 ? -17.906 -6.197 21.830 1.00 91.12 168 GLY A O 1
ATOM 1238 N N . ARG A 1 169 ? -17.875 -8.255 20.916 1.00 92.19 169 ARG A N 1
ATOM 1239 C CA . ARG A 1 169 ? -17.287 -8.943 22.084 1.00 92.19 169 ARG A CA 1
ATOM 1240 C C . ARG A 1 169 ? -15.864 -8.474 22.388 1.00 92.19 169 ARG A C 1
ATOM 1242 O O . ARG A 1 169 ? -15.484 -8.422 23.554 1.00 92.19 169 ARG A O 1
ATOM 1249 N N . SER A 1 170 ? -15.120 -8.068 21.363 1.00 89.88 170 SER A N 1
ATOM 1250 C CA . SER A 1 170 ? -13.773 -7.495 21.478 1.00 89.88 170 SER A CA 1
ATOM 1251 C C . SER A 1 170 ? -13.759 -6.044 21.987 1.00 89.88 170 SER A C 1
ATOM 1253 O O . SER A 1 170 ? -12.702 -5.422 22.053 1.00 89.88 170 SER A O 1
ATOM 1255 N N . GLY A 1 171 ? -14.918 -5.481 22.353 1.00 90.06 171 GLY A N 1
ATOM 1256 C CA . GLY A 1 171 ? -15.032 -4.135 22.922 1.00 90.06 171 GLY A CA 1
ATOM 1257 C C . GLY A 1 171 ? -15.005 -3.006 21.888 1.00 90.06 171 GLY A C 1
ATOM 1258 O O . GLY A 1 171 ? -14.944 -1.833 22.261 1.00 90.06 171 GLY A O 1
ATOM 1259 N N . ILE A 1 172 ? -15.077 -3.332 20.594 1.00 97.00 172 ILE A N 1
ATOM 1260 C CA . ILE A 1 172 ? -15.074 -2.349 19.510 1.00 97.00 172 ILE A CA 1
ATOM 1261 C C . ILE A 1 172 ? -16.502 -1.841 19.297 1.00 97.00 172 ILE A C 1
ATOM 1263 O O . ILE A 1 172 ? -17.419 -2.594 18.965 1.00 97.00 172 ILE A O 1
ATOM 1267 N N . ARG A 1 173 ? -16.704 -0.530 19.454 1.00 96.19 173 ARG A N 1
ATOM 1268 C CA . ARG A 1 173 ? -18.006 0.110 19.216 1.00 96.19 173 ARG A CA 1
ATOM 1269 C C . ARG A 1 173 ? -18.169 0.434 17.736 1.00 96.19 173 ARG A C 1
ATOM 1271 O O . ARG A 1 173 ? -17.432 1.264 17.217 1.00 96.19 173 ARG A O 1
ATOM 1278 N N . MET A 1 174 ? -19.158 -0.153 17.071 1.00 94.44 174 MET A N 1
ATOM 1279 C CA . MET A 1 174 ? -19.441 0.126 15.658 1.00 94.44 174 MET A CA 1
ATOM 1280 C C . MET A 1 174 ? -20.474 1.246 15.479 1.00 94.44 174 MET A C 1
ATOM 1282 O O . MET A 1 174 ? -21.450 1.342 16.227 1.00 94.44 174 MET A O 1
ATOM 1286 N N . ARG A 1 175 ? -20.249 2.098 14.476 1.00 94.50 175 ARG A N 1
ATOM 1287 C CA . ARG A 1 175 ? -21.131 3.179 14.020 1.00 94.50 175 ARG A CA 1
ATOM 1288 C C . ARG A 1 175 ? -21.214 3.120 12.492 1.00 94.50 175 ARG A C 1
ATOM 1290 O O . ARG A 1 175 ? -20.319 3.619 11.817 1.00 94.50 175 ARG A O 1
ATOM 1297 N N . LEU A 1 176 ? -22.260 2.463 12.000 1.00 89.44 176 LEU A N 1
ATOM 1298 C CA . LEU A 1 176 ? -22.570 2.223 10.587 1.00 89.44 176 LEU A CA 1
ATOM 1299 C C . LEU A 1 176 ? -23.703 3.145 10.111 1.00 89.44 176 LEU A C 1
ATOM 1301 O O . LEU A 1 176 ? -24.532 3.516 10.978 1.00 89.44 176 LEU A O 1
#

Foldseek 3Di:
DDADEDDEFAEEQEACPDVSLVVQVVCQVVPGQYEYEAQDDDPDDRDDDPRYHYDYAHWDDPDQQWIWGDDPVHIYIYGYPYYHYDNDDDDDDPPVDDDPLQQRHDLVRLCNCLPPQEDEQEDQAPSSVVSQLVSLVSVHQYEYEDPDPAHPPVDDPVVRVVVVVVCVVSNYHYHD

pLDDT: mean 89.6, std 9.11, range [52.47, 98.0]

Nearest PDB structures (foldseek):
  6cmz-assembly1_B  TM=8.820E-01  e=1.756E-10  Burkholderia cenocepacia J2315
  1ebd-assembly1_B  TM=8.299E-01  e=3.497E-10  Geobacillus stearothermophilus
  8ajj-assembly1_D  TM=8.102E-01  e=8.402E-10  Staphylococcus aureus
  1grg-assembly1_A-2  TM=7.237E-01  e=8.768E-07  Homo sapiens
  3djj-assembly1_A  TM=7.824E-01  e=4.755E-06  Homo sapiens

Radius of gyration: 21.82 Å; Cα contacts (8 Å, |Δi|>4): 323; chains: 1; bounding box: 49×34×52 Å

Secondary structure (DSSP, 8-state):
-PPEE-PPEEEEEE--STHHHHHHHHHHHTT--EEEEESS--SS-----SSEEEEESEEEEEETTEEEEE-SS-EEEEEEEEEEE---------TT----SSSS--TTTGGGGTTSSEEEEE--SHHHHHHHHHHHHTT-EEEEE-SSSSS-TTS-HHHHHHHHHHHHHTTPEEE-

Solvent-accessible surface area (backbone atoms only — not comparable to full-atom values): 10109 Å² total; per-residue (Å²): 134,80,70,45,81,50,74,78,28,54,33,31,31,34,17,44,51,67,71,28,40,52,50,43,52,54,43,26,74,74,69,39,45,24,37,39,33,25,60,64,91,60,99,56,86,72,80,59,54,101,44,33,45,70,44,73,19,42,71,40,81,78,50,94,36,28,34,40,31,44,39,99,88,50,42,38,41,40,39,21,76,37,72,47,85,42,76,77,86,76,87,86,75,60,90,92,58,73,78,70,69,76,88,36,56,50,96,92,43,48,72,74,54,58,80,42,77,61,49,79,38,80,40,56,49,75,67,34,45,51,50,44,56,55,40,30,75,61,71,23,45,31,34,40,31,37,90,48,84,60,69,61,77,92,51,61,66,71,62,42,52,53,49,54,51,51,42,47,74,60,60,39,43,78,44,84

Mean predicted aligned error: 6.62 Å